Protein 2P84 (pdb70)

Nearest PDB structures (foldseek):
  2p84-assembly1_A-2  TM=1.008E+00  e=3.930E-27  Phietavirus pv37
  2qyz-assembly1_A-2  TM=6.435E-01  e=6.774E-06  Clostridium tetani E88
  8ent-assembly2_E  TM=3.036E-01  e=3.312E+00  Homo sapiens
  8ent-assembly1_B  TM=2.823E-01  e=3.312E+00  Homo sapiens

Organism: NCBI:txid2936813

Secondary structure (DSSP, 8-state):
----EEEE-HHHHHSSSS-SEEE-EEEEETTEEEEE-SPP--GGGB-TTS-B--EEEEEEEEE-TT-PEEETTEEEEETTS-EEEEEEETTEEEEEE-SS---EEE--SGGGGEEEEEETTT-GGGGSTT---

Foldseek 3Di:
DDWWKKFAALVQVVDDVGDRIWTWDWDADDVGIDTDTPDHDNCVQQDPVRDGPTGMKTFQCAAELVRDTDIQQFWKAFPVGAIFGFHDDDHATWTAHQLPHRDTHGDDSVRNRIGGPGGCSNFVLCSDNVGGD

Radius of gyration: 16.04 Å; Cα contacts (8 Å, |Δi|>4): 252; chains: 1; bounding box: 32×39×39 Å

B-factor: mean 35.91, std 11.43, range [15.32, 81.89]

InterPro domains:
  IPR010024 Conserved hypothetical protein CHP1671 [TIGR01671] (2-129)
  IPR019096 YopX protein [PF09643] (4-128)
  IPR023385 YopX-like, C-terminal [G3DSA:2.30.30.290] (61-135)
  IPR024059 YopX-like, N-terminal [G3DSA:2.60.430.10] (1-60)

CATH classification: 2.60.430.10 (+1 more: 2.30.30.290)

Solvent-accessible surface area: 8684 Å² total; per-residue (Å²): 115,154,46,114,44,5,1,2,2,89,60,4,71,152,46,152,180,46,150,5,12,5,119,31,125,64,88,87,110,142,173,32,89,46,45,138,39,67,142,14,56,37,105,142,41,76,74,222,107,52,68,57,90,76,60,58,3,59,8,24,58,34,82,1,103,89,107,108,20,1,17,37,13,3,0,1,97,16,125,175,48,80,27,17,12,1,69,124,71,137,62,31,21,3,3,21,53,40,86,145,34,57,158,64,86,174,32,96,101,31,3,70,72,18,31,12,57,10,7,52,48,67,35,67,45,29,59,79,78,136,88,125,106

Sequence (133 aa):
LIPKFREFDRERHRTDYQKGMSYAEQQDFDDMGFTIWFDHIEDLDLIEKDGTINRIVMMSTGLKDKNVVKEIYESDIVRNLYGELYVVEWLDGSFVLTEFYNGGYDHYYIIDSSTEYEVLGNIYENPELLEDDNHA

Structure (mmCIF, N/CA/C/O backbone):
data_2P84
#
_entry.id   2P84
#
_cell.length_a   49.470
_cell.length_b   109.370
_cell.length_c   57.190
_cell.angle_alpha   90.00
_cell.angle_beta   90.00
_cell.angle_gamma   90.00
#
_symmetry.space_group_name_H-M   'C 2 2 21'
#
loop_
_entity.id
_entity.type
_entity.pdbx_description
1 polymer ORF041
2 water water
#
loop_
_atom_site.group_PDB
_atom_site.id
_atom_site.type_symbol
_atom_site.label_atom_id
_atom_site.label_alt_id
_atom_site.label_comp_id
_atom_site.label_asym_id
_atom_site.label_entity_id
_atom_site.label_seq_id
_atom_site.pdbx_PDB_ins_code
_atom_site.Cartn_x
_atom_site.Cartn_y
_atom_site.Cartn_z
_atom_site.occupancy
_atom_site.B_iso_or_equiv
_atom_site.auth_seq_id
_atom_site.auth_comp_id
_atom_site.auth_asym_id
_atom_site.auth_atom_id
_atom_site.pdbx_PDB_model_num
ATOM 1 N N . LEU A 1 3 ? 30.987 14.908 10.513 1.00 50.84 3 LEU A N 1
ATOM 2 C CA . LEU A 1 3 ? 30.446 14.096 11.610 1.00 49.51 3 LEU A CA 1
ATOM 3 C C . LEU A 1 3 ? 30.309 15.099 12.787 1.00 49.55 3 LEU A C 1
ATOM 4 O O . LEU A 1 3 ? 29.247 15.201 13.476 1.00 50.15 3 LEU A O 1
ATOM 9 N N . ILE A 1 4 ? 31.371 15.887 12.947 1.00 48.38 4 ILE A N 1
ATOM 10 C CA . ILE A 1 4 ? 31.323 17.168 13.630 1.00 46.74 4 ILE A CA 1
ATOM 11 C C . ILE A 1 4 ? 30.687 17.437 14.983 1.00 44.56 4 ILE A C 1
ATOM 12 O O . ILE A 1 4 ? 31.302 17.091 15.955 1.00 45.36 4 ILE A O 1
ATOM 17 N N . PRO A 1 5 ? 29.465 17.997 15.062 1.00 42.92 5 PRO A N 1
ATOM 18 C CA . PRO A 1 5 ? 29.119 18.493 16.412 1.00 41.41 5 PRO A CA 1
ATOM 19 C C . PRO A 1 5 ? 29.045 17.389 17.419 1.00 36.40 5 PRO A C 1
ATOM 20 O O . PRO A 1 5 ? 28.757 16.242 17.061 1.00 38.56 5 PRO A O 1
ATOM 24 N N . LYS A 1 6 ? 29.320 17.720 18.671 1.00 32.82 6 LYS A N 1
ATOM 25 C CA . LYS A 1 6 ? 29.170 16.794 19.753 1.00 29.78 6 LYS A CA 1
ATOM 26 C C . LYS A 1 6 ? 27.718 16.887 20.254 1.00 27.35 6 LYS A C 1
ATOM 27 O O . LYS A 1 6 ? 27.123 17.947 20.194 1.00 26.84 6 LYS A O 1
ATOM 33 N N . PH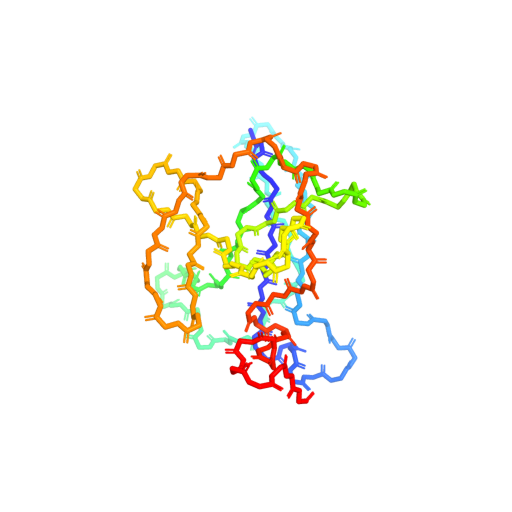E A 1 7 ? 27.188 15.787 20.743 1.00 24.85 7 PHE A N 1
ATOM 34 C CA . PHE A 1 7 ? 25.820 15.711 21.238 1.00 25.34 7 PHE A CA 1
ATOM 35 C C . PHE A 1 7 ? 25.749 15.215 22.706 1.00 24.80 7 PHE A C 1
ATOM 36 O O . PHE A 1 7 ? 26.662 14.534 23.219 1.00 24.97 7 PHE A O 1
ATOM 44 N N . ARG A 1 8 ? 24.703 15.646 23.393 1.00 24.87 8 ARG A N 1
ATOM 45 C CA . ARG A 1 8 ? 24.345 15.120 24.721 1.00 23.76 8 ARG A CA 1
ATOM 46 C C . ARG A 1 8 ? 22.839 14.991 24.775 1.00 23.74 8 ARG A C 1
ATOM 47 O O . ARG A 1 8 ? 22.097 15.690 24.022 1.00 21.49 8 ARG A O 1
ATOM 55 N N . GLU A 1 9 ? 22.344 14.100 25.645 1.00 24.17 9 GLU A N 1
ATOM 56 C CA . GLU A 1 9 ? 20.936 13.812 25.721 1.00 23.98 9 GLU A CA 1
ATOM 57 C C . GLU A 1 9 ? 20.553 13.911 27.197 1.00 24.05 9 GLU A C 1
ATOM 58 O O . GLU A 1 9 ? 21.226 13.337 28.064 1.00 27.23 9 GLU A O 1
ATOM 64 N N . PHE A 1 10 ? 19.398 14.470 27.435 1.00 24.68 10 PHE A N 1
ATOM 65 C CA . PHE A 1 10 ? 18.815 14.464 28.773 1.00 25.13 10 PHE A CA 1
ATOM 66 C C . PHE A 1 10 ? 17.604 13.558 28.752 1.00 24.92 10 PHE A C 1
ATOM 67 O O . PHE A 1 10 ? 16.743 13.659 27.865 1.00 27.25 10 PHE A O 1
ATOM 75 N N . ASP A 1 11 ? 17.496 12.690 29.745 1.00 28.86 11 ASP A N 1
ATOM 76 C CA . ASP A 1 11 ? 16.368 11.734 29.857 1.00 29.01 11 ASP A CA 1
ATOM 77 C C . ASP A 1 11 ? 15.787 11.904 31.253 1.00 29.15 11 ASP A C 1
ATOM 78 O O . ASP A 1 11 ? 16.506 11.721 32.238 1.00 27.98 11 ASP A O 1
ATOM 83 N N . ARG A 1 12 ? 14.556 12.373 31.318 1.00 32.09 12 ARG A N 1
ATOM 84 C CA . ARG A 1 12 ? 13.970 12.816 32.577 1.00 33.71 12 ARG A CA 1
ATOM 85 C C . ARG A 1 12 ? 13.793 11.618 33.542 1.00 34.64 12 ARG A C 1
ATOM 86 O O . ARG A 1 12 ? 13.895 11.774 34.772 1.00 34.49 12 ARG A O 1
ATOM 94 N N . GLU A 1 13 ? 13.617 10.422 32.985 1.00 35.02 13 GLU A N 1
ATOM 95 C CA . GLU A 1 13 ? 13.472 9.231 33.837 1.00 36.00 13 GLU A CA 1
ATOM 96 C C . GLU A 1 13 ? 14.801 8.806 34.438 1.00 36.43 13 GLU A C 1
ATOM 97 O O . GLU A 1 13 ? 14.870 8.509 35.619 1.00 36.80 13 GLU A O 1
ATOM 103 N N . ARG A 1 14 ? 15.869 8.829 33.644 1.00 35.77 14 ARG A N 1
ATOM 104 C CA . ARG A 1 14 ? 17.192 8.645 34.149 1.00 35.53 14 ARG A CA 1
ATOM 105 C C . ARG A 1 14 ? 17.526 9.625 35.249 1.00 37.39 14 ARG A C 1
ATOM 106 O O . ARG A 1 14 ? 18.164 9.270 36.257 1.00 37.56 14 ARG A O 1
ATOM 114 N N . HIS A 1 15 ? 17.110 10.867 35.057 1.00 38.08 15 HIS A N 1
ATOM 115 C CA . HIS A 1 15 ? 17.368 11.883 36.052 1.00 40.14 15 HIS A CA 1
ATOM 116 C C . HIS A 1 15 ? 16.673 11.585 37.387 1.00 41.22 15 HIS A C 1
ATOM 117 O O . HIS A 1 15 ? 17.284 11.789 38.423 1.00 41.48 15 HIS A O 1
ATOM 124 N N . ARG A 1 16 ? 15.419 11.130 37.345 1.00 43.29 16 ARG A N 1
ATOM 125 C CA . ARG A 1 16 ? 14.696 10.694 38.557 1.00 45.72 16 ARG A CA 1
ATOM 126 C C . ARG A 1 16 ? 15.445 9.590 39.291 1.00 46.65 16 ARG A C 1
ATOM 127 O O . ARG A 1 16 ? 15.592 9.625 40.512 1.00 47.38 16 ARG A O 1
ATOM 135 N N . THR A 1 17 ? 15.869 8.586 38.534 1.00 47.46 17 THR A N 1
ATOM 136 C CA . THR A 1 17 ? 16.569 7.429 39.077 1.00 47.89 17 THR A CA 1
ATOM 137 C C . THR A 1 17 ? 17.931 7.791 39.638 1.00 48.40 17 THR A C 1
ATOM 138 O O . THR A 1 17 ? 18.731 8.377 38.929 1.00 48.73 17 THR A O 1
ATOM 142 N N . ASP A 1 18 ? 18.205 7.409 40.896 1.00 49.91 18 ASP A N 1
ATOM 143 C CA . ASP A 1 18 ? 19.453 7.810 41.601 1.00 49.97 18 ASP A CA 1
ATOM 144 C C . ASP A 1 18 ? 20.763 7.344 40.985 1.00 50.22 18 ASP A C 1
ATOM 145 O O . ASP A 1 18 ? 21.667 8.175 40.786 1.00 51.71 18 ASP A O 1
ATOM 150 N N . TYR A 1 19 ? 20.901 6.047 40.717 1.00 49.37 19 TYR A N 1
ATOM 151 C CA . TYR A 1 19 ? 22.168 5.528 40.175 1.00 49.22 19 TYR A CA 1
ATOM 152 C C . TYR A 1 19 ? 22.432 5.939 38.712 1.00 48.73 19 TYR A C 1
ATOM 153 O O . TYR A 1 19 ? 23.579 5.837 38.244 1.00 49.44 19 TYR A O 1
ATOM 162 N N . GLN A 1 20 ? 21.389 6.388 37.992 1.00 47.55 20 GLN A N 1
ATOM 163 C CA . GLN A 1 20 ? 21.536 6.768 36.577 1.00 45.97 20 GLN A CA 1
ATOM 164 C C . GLN A 1 20 ? 21.759 8.292 36.421 1.00 45.22 20 GLN A C 1
ATOM 165 O O . GLN A 1 20 ? 21.354 9.096 37.273 1.00 45.30 20 GLN A O 1
ATOM 171 N N . LYS A 1 21 ? 22.399 8.677 35.327 1.00 42.24 21 LYS A N 1
ATOM 172 C CA . LYS A 1 21 ? 22.699 10.084 35.079 1.00 40.66 21 LYS A CA 1
ATOM 173 C C . LYS A 1 21 ? 21.678 10.590 34.056 1.00 37.73 21 LYS A C 1
ATOM 174 O O . LYS A 1 21 ? 21.500 9.984 33.007 1.00 36.90 21 LYS A O 1
ATOM 180 N N . GLY A 1 22 ? 20.990 11.679 34.371 1.00 34.51 22 GLY A N 1
ATOM 181 C CA . GLY A 1 22 ? 20.017 12.222 33.481 1.00 33.26 22 GLY A CA 1
ATOM 182 C C . GLY A 1 22 ? 20.674 12.646 32.181 1.00 30.32 22 GLY A C 1
ATOM 183 O O . GLY A 1 22 ? 20.103 12.438 31.119 1.00 29.35 22 GLY A O 1
ATOM 184 N N . MET A 1 23 ? 21.861 13.216 32.276 1.00 29.74 23 MET A N 1
ATOM 185 C CA . MET A 1 23 ? 22.550 13.780 31.108 1.00 29.78 23 MET A CA 1
ATOM 186 C C . MET A 1 23 ? 23.539 12.742 30.637 1.00 29.63 23 MET A C 1
ATOM 187 O O . MET A 1 23 ? 24.350 12.242 31.403 1.00 32.10 23 MET A O 1
ATOM 192 N N . SER A 1 24 ? 23.467 12.403 29.358 1.00 28.88 24 SER A N 1
ATOM 193 C CA . SER A 1 24 ? 24.421 11.581 28.758 1.00 27.86 24 SER A CA 1
ATOM 194 C C . SER A 1 24 ? 25.195 12.263 27.618 1.00 26.85 24 SER A C 1
ATOM 195 O O . SER A 1 24 ? 24.580 12.671 26.651 1.00 25.34 24 SER A O 1
ATOM 198 N N . TYR A 1 25 ? 26.513 12.319 27.736 1.00 27.44 25 TYR A N 1
ATOM 199 C CA . TYR A 1 25 ? 27.419 12.827 26.678 1.00 28.42 25 TYR A CA 1
ATOM 200 C C . TYR A 1 25 ? 27.735 11.734 25.701 1.00 29.19 25 TYR A C 1
ATOM 201 O O . TYR A 1 25 ? 28.202 10.652 26.096 1.00 28.94 25 TYR A O 1
ATOM 210 N N . ALA A 1 26 ? 27.437 11.955 24.418 1.00 29.37 26 ALA A N 1
ATOM 211 C CA . ALA A 1 26 ? 27.625 10.902 23.427 1.00 30.39 26 ALA A CA 1
ATOM 212 C C . ALA A 1 26 ? 29.080 10.436 23.142 1.00 30.95 26 ALA A C 1
ATOM 213 O O . ALA A 1 26 ? 30.015 11.179 23.279 1.00 29.58 26 ALA A O 1
ATOM 215 N N . GLU A 1 27 ? 29.228 9.176 22.689 1.00 32.48 27 GLU A N 1
ATOM 216 C CA . GLU A 1 27 ? 30.458 8.708 22.036 1.00 33.64 27 GLU A CA 1
ATOM 217 C C . GLU A 1 27 ? 30.088 8.539 20.545 1.00 32.96 27 GLU A C 1
ATOM 218 O O . GLU A 1 27 ? 29.045 7.972 20.197 1.00 33.38 27 GLU A O 1
ATOM 224 N N . GLN A 1 28 ? 30.893 9.083 19.655 1.00 33.22 28 GLN A N 1
ATOM 225 C CA . GLN A 1 28 ? 30.646 8.916 18.224 1.00 33.86 28 GLN A CA 1
ATOM 226 C C . GLN A 1 28 ? 31.513 7.765 17.671 1.00 33.39 28 GLN A C 1
ATOM 227 O O . GLN A 1 28 ? 32.684 7.662 18.004 1.00 31.91 28 GLN A O 1
ATOM 233 N N . GLN A 1 29 ? 30.908 6.903 16.864 1.00 33.21 29 GLN A N 1
ATOM 234 C CA . GLN A 1 29 ? 31.615 5.806 16.263 1.00 33.62 29 GLN A CA 1
ATOM 235 C C . GLN A 1 29 ? 31.449 5.882 14.756 1.00 31.94 29 GLN A C 1
ATOM 236 O O . GLN A 1 29 ? 30.338 5.803 14.272 1.00 30.62 29 GLN A O 1
ATOM 242 N N . ASP A 1 30 ? 32.573 6.039 14.055 1.00 32.78 30 ASP A N 1
ATOM 243 C CA . ASP A 1 30 ? 32.606 6.095 12.590 1.00 33.31 30 ASP A CA 1
ATOM 244 C C . ASP A 1 30 ? 32.675 4.668 12.012 1.00 33.93 30 ASP A C 1
ATOM 245 O O . ASP A 1 30 ? 33.381 3.822 12.544 1.00 34.06 30 ASP A O 1
ATOM 250 N N . PHE A 1 31 ? 31.954 4.421 10.932 1.00 34.23 31 PHE A N 1
ATOM 251 C CA . PHE A 1 31 ? 32.102 3.181 10.179 1.00 34.80 31 PHE A CA 1
ATOM 252 C C . PHE A 1 31 ? 31.975 3.531 8.681 1.00 34.88 31 PHE A C 1
ATOM 253 O O . PHE A 1 31 ? 31.914 4.722 8.332 1.00 34.54 31 PHE A O 1
ATOM 261 N N . ASP A 1 32 ? 31.958 2.534 7.801 1.00 35.23 32 ASP A N 1
ATOM 262 C CA A ASP A 1 32 ? 32.115 2.773 6.347 0.50 35.22 32 ASP A CA 1
ATOM 263 C CA B ASP A 1 32 ? 32.116 2.770 6.348 0.50 35.07 32 ASP A CA 1
ATOM 264 C C . ASP A 1 32 ? 30.892 3.384 5.657 1.00 34.96 32 ASP A C 1
ATOM 265 O O . ASP A 1 32 ? 30.982 3.953 4.543 1.00 35.18 32 ASP A O 1
ATOM 274 N N . MET A 1 33 ? 29.746 3.291 6.306 1.00 33.88 33 MET A N 1
ATOM 275 C CA . MET A 1 33 ? 28.554 3.878 5.782 1.00 33.41 33 MET A CA 1
ATOM 276 C C . MET A 1 33 ? 27.949 4.947 6.719 1.00 31.60 33 MET A C 1
ATOM 277 O O . MET A 1 33 ? 26.758 5.188 6.652 1.00 32.41 33 MET A O 1
ATOM 282 N N . GLY A 1 34 ? 28.760 5.539 7.584 1.00 30.18 34 GLY A N 1
ATOM 283 C CA . GLY A 1 34 ? 28.334 6.712 8.394 1.00 29.00 34 GLY A CA 1
ATOM 284 C C . GLY A 1 34 ? 28.916 6.807 9.777 1.00 27.60 34 GLY A C 1
ATOM 285 O O . GLY A 1 34 ? 30.104 6.527 10.003 1.00 27.67 34 GLY A O 1
ATOM 286 N N . PHE A 1 35 ? 28.077 7.245 10.717 1.00 25.57 35 PHE A N 1
ATOM 287 C CA . PHE A 1 35 ? 28.484 7.349 12.111 1.00 26.84 35 PHE A CA 1
ATOM 288 C C . PHE A 1 35 ? 27.268 7.134 13.028 1.00 26.08 35 PHE A C 1
ATOM 289 O O . PHE A 1 35 ? 26.131 7.349 12.624 1.00 26.56 35 PHE A O 1
ATOM 297 N N . THR A 1 36 ? 27.563 6.725 14.256 1.00 26.55 36 THR A N 1
ATOM 298 C CA . THR A 1 36 ? 26.570 6.459 15.280 1.00 26.71 36 THR A CA 1
ATOM 299 C C . THR A 1 36 ? 26.918 7.310 16.471 1.00 25.25 36 THR A C 1
ATOM 300 O O . THR A 1 36 ? 28.075 7.319 16.914 1.00 25.33 36 THR A O 1
ATOM 304 N N . ILE A 1 37 ? 25.888 8.003 16.983 1.00 25.65 37 ILE A N 1
ATOM 305 C CA . ILE A 1 37 ? 25.960 8.763 18.182 1.00 26.78 37 ILE A CA 1
ATOM 306 C C . ILE A 1 37 ? 25.343 7.911 19.299 1.00 26.16 37 ILE A C 1
ATOM 307 O O . ILE A 1 37 ? 24.157 7.672 19.297 1.00 26.97 37 ILE A O 1
ATOM 312 N N . TRP A 1 38 ? 26.164 7.484 20.229 1.00 28.37 38 TRP A N 1
ATOM 313 C CA . TRP A 1 38 ? 25.760 6.572 21.319 1.00 30.36 38 TRP A CA 1
ATOM 314 C C . TRP A 1 38 ? 25.556 7.302 22.652 1.00 29.21 38 TRP A C 1
ATOM 315 O O . TRP A 1 38 ? 26.490 7.915 23.184 1.00 28.88 38 TRP A O 1
ATOM 326 N N . PHE A 1 39 ? 24.353 7.165 23.204 1.00 30.00 39 PHE A N 1
ATOM 327 C CA . PHE A 1 39 ? 24.050 7.670 24.558 1.00 30.90 39 PHE A CA 1
ATOM 328 C C . PHE A 1 39 ? 23.782 6.456 25.477 1.00 31.08 39 PHE A C 1
ATOM 329 O O . PHE A 1 39 ? 23.646 5.281 25.012 1.00 33.09 39 PHE A O 1
ATOM 337 N N . ASP A 1 40 ? 23.636 6.747 26.767 1.00 32.03 40 ASP A N 1
ATOM 338 C CA . ASP A 1 40 ? 23.044 5.788 27.718 1.00 32.18 40 ASP A CA 1
ATOM 339 C C . ASP A 1 40 ? 21.693 5.318 27.214 1.00 31.06 40 ASP A C 1
ATOM 340 O O . ASP A 1 40 ? 20.995 5.984 26.443 1.00 30.61 40 ASP A O 1
ATOM 345 N N . HIS A 1 41 ? 21.277 4.139 27.661 1.00 30.94 41 HIS A N 1
ATOM 346 C CA . HIS A 1 41 ? 20.005 3.572 27.250 1.00 30.75 41 HIS A CA 1
ATOM 347 C C . HIS A 1 41 ? 18.876 4.521 27.631 1.00 31.02 41 HIS A C 1
ATOM 348 O O . HIS A 1 41 ? 18.930 5.144 28.725 1.00 30.39 41 HIS A O 1
ATOM 355 N N . ILE A 1 42 ? 17.907 4.670 26.727 1.00 30.05 42 ILE A N 1
ATOM 356 C CA . ILE A 1 42 ? 16.702 5.473 26.945 1.00 30.89 42 ILE A CA 1
ATOM 357 C C . ILE A 1 42 ? 15.875 4.881 28.078 1.00 31.92 42 ILE A C 1
ATOM 358 O O . ILE A 1 42 ? 15.857 3.665 28.300 1.00 30.41 42 ILE A O 1
ATOM 363 N N . GLU A 1 43 ? 15.188 5.745 28.782 1.00 33.23 43 GLU A N 1
ATOM 364 C CA . GLU A 1 43 ? 14.311 5.333 29.897 1.00 33.92 43 GLU A CA 1
ATOM 365 C C . GLU A 1 43 ? 12.917 5.971 29.832 1.00 34.93 43 GLU A C 1
ATOM 366 O O . GLU A 1 43 ? 11.937 5.412 30.352 1.00 32.67 43 GLU A O 1
ATOM 372 N N . ASP A 1 44 ? 12.816 7.133 29.173 1.00 35.00 44 ASP A N 1
ATOM 373 C CA . ASP A 1 44 ? 11.521 7.768 28.913 1.00 36.00 44 ASP A CA 1
ATOM 374 C C . ASP A 1 44 ? 10.860 7.124 27.671 1.00 36.90 44 ASP A C 1
ATOM 375 O O . ASP A 1 44 ? 10.876 7.644 26.551 1.00 37.49 44 ASP A O 1
ATOM 380 N N . LEU A 1 45 ? 10.228 5.976 27.886 1.00 37.78 45 LEU A N 1
ATOM 381 C CA . LEU A 1 45 ? 9.782 5.095 26.776 1.00 38.15 45 LEU A CA 1
ATOM 382 C C . LEU A 1 45 ? 8.559 5.613 26.011 1.00 38.64 45 LEU A C 1
ATOM 383 O O . LEU A 1 45 ? 8.311 5.236 24.851 1.00 39.77 45 LEU A O 1
ATOM 388 N N . ASP A 1 46 ? 7.807 6.513 26.639 1.00 39.33 46 ASP A N 1
ATOM 389 C CA . ASP A 1 46 ? 6.776 7.261 25.941 1.00 39.09 46 ASP A CA 1
ATOM 390 C C . ASP A 1 46 ? 7.290 8.101 24.749 1.00 38.74 46 ASP A C 1
ATOM 391 O O . ASP A 1 46 ? 6.480 8.524 23.890 1.00 37.38 46 ASP A O 1
ATOM 396 N N . LEU A 1 47 ? 8.609 8.324 24.687 1.00 37.34 47 LEU A N 1
ATOM 397 C CA . LEU A 1 47 ? 9.237 9.035 23.574 1.00 39.03 47 LEU A CA 1
ATOM 398 C C . LEU A 1 47 ? 9.367 8.236 22.281 1.00 39.80 47 LEU A C 1
ATOM 399 O O . LEU A 1 47 ? 9.604 8.819 21.212 1.00 39.73 47 LEU A O 1
ATOM 404 N N . ILE A 1 48 ? 9.190 6.918 22.384 1.00 41.68 48 ILE A N 1
ATOM 405 C CA . ILE A 1 48 ? 9.376 6.004 21.274 1.00 42.99 48 ILE A CA 1
ATOM 406 C C . ILE A 1 48 ? 8.057 5.877 20.552 1.00 44.93 48 ILE A C 1
ATOM 407 O O . ILE A 1 48 ? 7.073 5.335 21.102 1.00 45.45 48 ILE A O 1
ATOM 412 N N . GLU A 1 49 ? 8.023 6.376 19.328 1.00 45.76 49 GLU A N 1
ATOM 413 C CA . GLU A 1 49 ? 6.834 6.267 18.505 1.00 47.32 49 GLU A CA 1
ATOM 414 C C . GLU A 1 49 ? 6.701 4.897 17.825 1.00 47.73 49 GLU A C 1
ATOM 415 O O . GLU A 1 49 ? 7.643 4.126 17.778 1.00 47.78 49 GLU A O 1
ATOM 421 N N . LYS A 1 50 ? 5.500 4.615 17.322 1.00 49.18 50 LYS A N 1
ATOM 422 C CA . LYS A 1 50 ? 5.205 3.407 16.526 1.00 50.14 50 LYS A CA 1
ATOM 423 C C . LYS A 1 50 ? 6.122 3.303 15.307 1.00 50.60 50 LYS A C 1
ATOM 424 O O . LYS A 1 50 ? 6.662 2.230 15.000 1.00 51.38 50 LYS A O 1
ATOM 430 N N . ASP A 1 51 ? 6.316 4.430 14.629 1.00 50.43 51 ASP A N 1
ATOM 431 C CA . ASP A 1 51 ? 7.153 4.476 13.434 1.00 49.91 51 ASP A CA 1
ATOM 432 C C . ASP A 1 51 ? 8.660 4.310 13.686 1.00 49.07 51 ASP A C 1
ATOM 433 O O . ASP A 1 51 ? 9.437 4.366 12.740 1.00 49.69 51 ASP A O 1
ATOM 438 N N . GLY A 1 52 ? 9.071 4.126 14.940 1.00 47.65 52 GLY A N 1
ATOM 439 C CA . GLY A 1 52 ? 10.495 3.892 15.289 1.00 46.03 52 GLY A CA 1
ATOM 440 C C . GLY A 1 52 ? 11.286 5.145 15.680 1.00 44.40 52 GLY A C 1
ATOM 441 O O . GLY A 1 52 ? 12.369 5.059 16.275 1.00 44.74 52 GLY A O 1
ATOM 442 N N . THR A 1 53 ? 10.741 6.304 15.314 1.00 42.42 53 THR A N 1
ATOM 443 C CA . THR A 1 53 ? 11.308 7.611 15.654 1.00 40.45 53 THR A CA 1
ATOM 444 C C . THR A 1 53 ? 11.202 7.851 17.152 1.00 38.54 53 THR A C 1
ATOM 445 O O . THR A 1 53 ? 10.185 7.485 17.776 1.00 37.00 53 THR A O 1
ATOM 449 N N . ILE A 1 54 ? 12.252 8.453 17.723 1.00 35.51 54 ILE A N 1
ATOM 450 C CA . ILE A 1 54 ? 12.331 8.663 19.167 1.00 33.67 54 ILE A CA 1
ATOM 451 C C . ILE A 1 54 ? 12.542 10.150 19.412 1.00 32.34 54 ILE A C 1
ATOM 452 O O . ILE A 1 54 ? 13.570 10.660 19.053 1.00 31.17 54 ILE A O 1
ATOM 457 N N . ASN A 1 55 ? 11.627 10.794 20.107 1.00 31.95 55 ASN A N 1
ATOM 458 C CA . ASN A 1 55 ? 11.721 12.240 20.363 1.00 32.27 55 ASN A CA 1
ATOM 459 C C . ASN A 1 55 ? 12.509 12.573 21.640 1.00 31.04 55 ASN A C 1
ATOM 460 O O . ASN A 1 55 ? 12.074 13.387 22.468 1.00 31.51 55 ASN A O 1
ATOM 465 N N . ARG A 1 56 ? 13.703 11.985 21.723 1.00 30.01 56 ARG A N 1
ATOM 466 C CA . ARG A 1 56 ? 14.687 12.242 22.785 1.00 27.80 56 ARG A CA 1
ATOM 467 C C . ARG A 1 56 ? 15.189 13.691 22.733 1.00 26.88 56 ARG A C 1
ATOM 468 O O . ARG A 1 56 ? 15.274 14.313 21.653 1.00 26.71 56 ARG A O 1
ATOM 476 N N . ILE A 1 57 ? 15.399 14.221 23.929 1.00 25.19 57 ILE A N 1
ATOM 477 C CA . ILE A 1 57 ? 15.882 15.621 24.128 1.00 25.09 57 ILE A CA 1
ATOM 478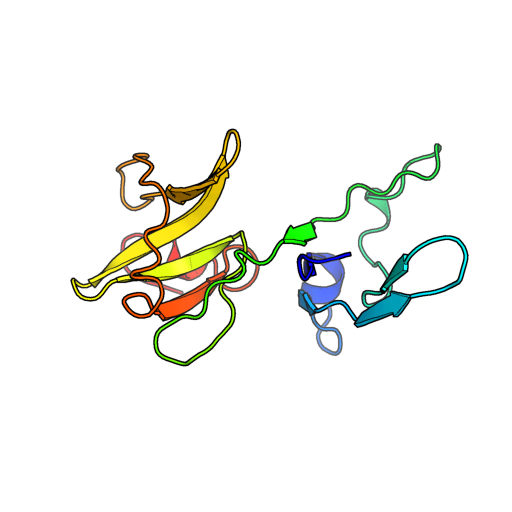 C C . ILE A 1 57 ? 17.422 15.601 23.889 1.00 25.59 57 ILE A C 1
ATOM 479 O O . ILE A 1 57 ? 18.212 15.143 24.735 1.00 25.33 57 ILE A O 1
ATOM 484 N N . VAL A 1 58 ? 17.814 16.116 22.739 1.00 24.40 58 VAL A N 1
ATOM 485 C CA . VAL A 1 58 ? 19.205 16.102 22.298 1.00 23.90 58 VAL A CA 1
ATOM 486 C C . VAL A 1 58 ? 19.661 17.524 22.107 1.00 23.97 58 VAL A C 1
ATOM 487 O O . VAL A 1 58 ? 18.931 18.315 21.538 1.00 25.79 58 VAL A O 1
ATOM 491 N N . MET A 1 59 ? 20.890 17.796 22.529 1.00 22.56 59 MET A N 1
ATOM 492 C CA . MET A 1 59 ? 21.463 19.154 22.497 1.00 21.76 59 MET A CA 1
ATOM 493 C C . MET A 1 59 ? 22.800 19.024 21.727 1.00 23.13 59 MET A C 1
ATOM 494 O O . MET A 1 59 ? 23.509 17.988 21.871 1.00 24.29 59 MET A O 1
ATOM 499 N N . MET A 1 60 ? 23.131 20.005 20.886 1.00 23.46 60 MET A N 1
ATOM 500 C CA . MET A 1 60 ? 24.383 19.995 20.140 1.00 24.52 60 MET A CA 1
ATOM 501 C C . MET A 1 60 ? 25.346 20.976 20.797 1.00 24.28 60 MET A C 1
ATOM 502 O O . MET A 1 60 ? 24.875 22.041 21.326 1.00 24.29 60 MET A O 1
ATOM 507 N N . SER A 1 61 ? 26.654 20.631 20.782 1.00 24.88 61 SER A N 1
ATOM 508 C CA . SER A 1 61 ? 27.750 21.557 21.107 1.00 24.94 61 SER A CA 1
ATOM 509 C C . SER A 1 61 ? 27.809 22.773 20.168 1.00 24.57 61 SER A C 1
ATOM 510 O O . SER A 1 61 ? 27.481 22.669 18.960 1.00 22.71 61 SER A O 1
ATOM 513 N N . THR A 1 62 ? 28.127 23.956 20.719 1.00 23.35 62 THR A N 1
ATOM 514 C CA . THR A 1 62 ? 28.402 25.127 19.933 1.00 23.24 62 THR A CA 1
ATOM 515 C C . THR A 1 62 ? 29.781 25.108 19.243 1.00 23.78 62 THR A C 1
ATOM 516 O O . THR A 1 62 ? 30.028 25.931 18.379 1.00 25.13 62 THR A O 1
ATOM 520 N N . GLY A 1 63 ? 30.654 24.185 19.630 1.00 23.92 63 GLY A N 1
ATOM 521 C CA . GLY A 1 63 ? 32.025 24.183 19.192 1.00 23.74 63 GLY A CA 1
ATOM 522 C C . GLY A 1 63 ? 32.899 25.222 19.890 1.00 25.36 63 GLY A C 1
ATOM 523 O O . GLY A 1 63 ? 34.042 25.435 19.456 1.00 25.77 63 GLY A O 1
ATOM 524 N N . LEU A 1 64 ? 32.387 25.849 20.975 1.00 24.26 64 LEU A N 1
ATOM 525 C CA . LEU A 1 64 ? 33.044 26.929 21.637 1.00 23.92 64 LEU A CA 1
ATOM 526 C C . LEU A 1 64 ? 33.326 26.514 23.071 1.00 22.67 64 LEU A C 1
ATOM 527 O O . LEU A 1 64 ? 32.562 25.733 23.631 1.00 23.16 64 LEU A O 1
ATOM 532 N N . LYS A 1 65 ? 34.466 27.009 23.574 1.00 22.61 65 LYS A N 1
ATOM 533 C CA . LYS A 1 65 ? 34.849 26.773 24.983 1.00 23.92 65 LYS A CA 1
ATOM 534 C C . LYS A 1 65 ? 34.536 27.945 25.877 1.00 23.33 65 LYS A C 1
ATOM 535 O O . LYS A 1 65 ? 34.656 29.136 25.456 1.00 22.23 65 LYS A O 1
ATOM 541 N N . ASP A 1 66 ? 34.160 27.672 27.135 1.00 23.91 66 ASP A N 1
ATOM 542 C CA . ASP A 1 66 ? 34.025 28.775 28.119 1.00 25.40 66 ASP A CA 1
ATOM 543 C C . ASP A 1 66 ? 35.373 29.099 28.824 1.00 25.71 66 ASP A C 1
ATOM 544 O O . ASP A 1 66 ? 36.421 28.580 28.460 1.00 24.53 66 ASP A O 1
ATOM 549 N N . LYS A 1 67 ? 35.339 29.955 29.843 1.00 28.04 67 LYS A N 1
ATOM 550 C CA . LYS A 1 67 ? 36.577 30.382 30.528 1.00 28.14 67 LYS A CA 1
ATOM 551 C C . LYS A 1 67 ? 37.274 29.276 31.307 1.00 27.68 67 LYS A C 1
ATOM 552 O O . LYS A 1 67 ? 38.449 29.421 31.680 1.00 27.14 67 LYS A O 1
ATOM 558 N N . ASN A 1 68 ? 36.574 28.183 31.531 1.00 27.68 68 ASN A N 1
ATOM 559 C CA . ASN A 1 68 ? 37.098 27.032 32.217 1.00 27.58 68 ASN A CA 1
ATOM 560 C C . ASN A 1 68 ? 37.335 25.899 31.245 1.00 27.56 68 ASN A C 1
ATOM 561 O O . ASN A 1 68 ? 37.500 24.785 31.670 1.00 25.25 68 ASN A O 1
ATOM 566 N N . VAL A 1 69 ? 37.366 26.244 29.954 1.00 27.97 69 VAL A N 1
ATOM 567 C CA A VAL A 1 69 ? 37.566 25.329 28.831 0.50 27.89 69 VAL A CA 1
ATOM 568 C CA B VAL A 1 69 ? 37.605 25.292 28.843 0.50 27.86 69 VAL A CA 1
ATOM 569 C C . VAL A 1 69 ? 36.607 24.129 28.811 1.00 28.68 69 VAL A C 1
ATOM 570 O O . VAL A 1 69 ? 36.934 23.044 28.345 1.00 28.79 69 VAL A O 1
ATOM 577 N N . LYS A 1 70 ? 35.378 24.387 29.250 1.00 27.82 70 LYS A N 1
ATOM 578 C CA . LYS A 1 70 ? 34.279 23.500 29.098 1.00 28.01 70 LYS A CA 1
ATOM 579 C C . LYS A 1 70 ? 33.630 23.833 27.758 1.00 25.61 70 LYS A C 1
ATOM 580 O O . LYS A 1 70 ? 33.417 24.972 27.416 1.00 22.95 70 LYS A O 1
ATOM 586 N N . GLU A 1 71 ? 33.318 22.795 27.033 1.00 25.83 71 GLU A N 1
ATOM 587 C CA . GLU A 1 71 ? 32.541 22.932 25.808 1.00 25.03 71 GLU A CA 1
ATOM 588 C C . GLU A 1 71 ? 31.139 23.490 26.186 1.00 24.06 71 GLU A C 1
ATOM 589 O O . GLU A 1 71 ? 30.466 23.033 27.114 1.00 25.10 71 GLU A O 1
ATOM 595 N N . ILE A 1 72 ? 30.715 24.522 25.498 1.00 24.02 72 ILE A N 1
ATOM 596 C CA . ILE A 1 72 ? 29.401 25.092 25.689 1.00 23.24 72 ILE A CA 1
ATOM 597 C C . ILE A 1 72 ? 28.392 24.404 24.791 1.00 23.41 72 ILE A C 1
ATOM 598 O O . ILE A 1 72 ? 28.599 24.305 23.555 1.00 21.29 72 ILE A O 1
ATOM 603 N N . TYR A 1 73 ? 27.282 23.950 25.383 1.00 21.83 73 TYR A N 1
ATOM 604 C CA . TYR A 1 73 ? 26.267 23.241 24.655 1.00 22.78 73 TYR A CA 1
ATOM 605 C C . TYR A 1 73 ? 24.982 24.047 24.646 1.00 21.10 73 TYR A C 1
ATOM 606 O O . TYR A 1 73 ? 24.708 24.848 25.537 1.00 21.26 73 TYR A O 1
ATOM 615 N N . GLU A 1 74 ? 24.179 23.800 23.630 1.00 20.58 74 GLU A N 1
ATOM 616 C CA . GLU A 1 74 ? 22.790 24.080 23.643 1.00 20.76 74 GLU A CA 1
ATOM 617 C C . GLU A 1 74 ? 22.114 23.710 25.027 1.00 20.68 74 GLU A C 1
ATOM 618 O O . GLU A 1 74 ? 22.284 22.611 25.507 1.00 19.36 74 GLU A O 1
ATOM 624 N N . SER A 1 75 ? 21.448 24.720 25.579 1.00 20.71 75 SER A N 1
ATOM 625 C CA . SER A 1 75 ? 20.654 24.725 26.792 1.00 20.91 75 SER A CA 1
ATOM 626 C C . SER A 1 75 ? 21.453 24.821 28.041 1.00 21.56 75 SER A C 1
ATOM 627 O O . SER A 1 75 ? 20.905 24.706 29.161 1.00 21.88 75 SER A O 1
ATOM 630 N N . ASP A 1 76 ? 22.741 25.116 27.879 1.00 22.49 76 ASP A N 1
ATOM 631 C CA . ASP A 1 76 ? 23.533 25.570 28.992 1.00 22.66 76 ASP A CA 1
ATOM 632 C C . ASP A 1 76 ? 23.086 26.944 29.473 1.00 22.54 76 ASP A C 1
ATOM 633 O O . ASP A 1 76 ? 22.627 27.807 28.720 1.00 24.53 76 ASP A O 1
ATOM 638 N N . ILE A 1 77 ? 23.197 27.137 30.770 1.00 22.22 77 ILE A N 1
ATOM 639 C CA . ILE A 1 77 ? 23.148 28.463 31.381 1.00 22.25 77 ILE A CA 1
ATOM 640 C C . ILE A 1 77 ? 24.578 28.990 31.623 1.00 22.42 77 ILE A C 1
ATOM 641 O O . ILE A 1 77 ? 25.435 28.297 32.206 1.00 22.57 77 ILE A O 1
ATOM 646 N N . VAL A 1 78 ? 24.840 30.218 31.155 1.00 21.77 78 VAL A N 1
ATOM 647 C CA . VAL A 1 78 ? 26.139 30.802 31.101 1.00 23.45 78 VAL A CA 1
ATOM 648 C C . VAL A 1 78 ? 26.001 32.164 31.700 1.00 23.91 78 VAL A C 1
ATOM 649 O O . VAL A 1 78 ? 24.945 32.789 31.544 1.00 23.96 78 VAL A O 1
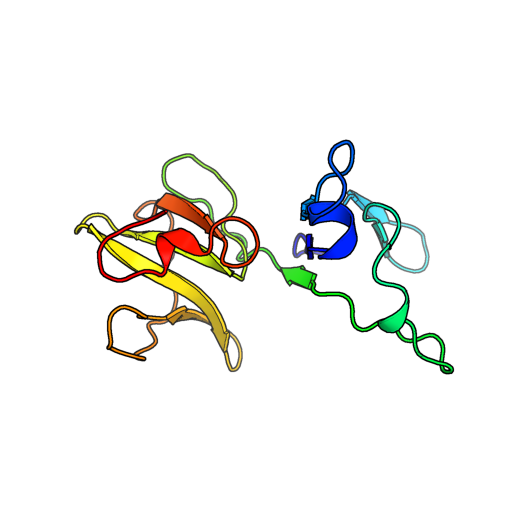ATOM 653 N N . ARG A 1 79 ? 27.090 32.608 32.297 1.00 25.56 79 ARG A N 1
ATOM 654 C CA . ARG A 1 79 ? 27.202 33.921 32.880 1.00 28.60 79 ARG A CA 1
ATOM 655 C C . ARG A 1 79 ? 28.310 34.591 32.133 1.00 29.13 79 ARG A C 1
ATOM 656 O O . ARG A 1 79 ? 29.360 33.973 31.889 1.00 27.95 79 ARG A O 1
ATOM 664 N N . ASN A 1 80 ? 28.122 35.860 31.837 1.00 29.62 80 ASN A N 1
ATOM 665 C CA . ASN A 1 80 ? 29.162 36.664 31.200 1.00 31.50 80 ASN A CA 1
ATOM 666 C C . ASN A 1 80 ? 30.018 37.431 32.231 1.00 31.48 80 ASN A C 1
ATOM 667 O O . ASN A 1 80 ? 29.832 37.273 33.440 1.00 27.60 80 ASN A O 1
ATOM 672 N N . LEU A 1 81 ? 31.009 38.193 31.759 1.00 33.98 81 LEU A N 1
ATOM 673 C CA . LEU A 1 81 ? 31.933 38.889 32.712 1.00 36.04 81 LEU A CA 1
ATOM 674 C C . LEU A 1 81 ? 31.293 39.986 33.504 1.00 37.43 81 LEU A C 1
ATOM 675 O O . LEU A 1 81 ? 31.852 40.480 34.503 1.00 38.18 81 LEU A O 1
ATOM 680 N N . TYR A 1 82 ? 30.124 40.397 33.045 1.00 38.16 82 TYR A N 1
ATOM 681 C CA . TYR A 1 82 ? 29.418 41.470 33.677 1.00 38.82 82 TYR A CA 1
ATOM 682 C C . TYR A 1 82 ? 28.386 40.938 34.643 1.00 39.14 82 TYR A C 1
ATOM 683 O O . TYR A 1 82 ? 27.635 41.703 35.196 1.00 41.20 82 TYR A O 1
ATOM 692 N N . GLY A 1 83 ? 28.325 39.629 34.836 1.00 38.54 83 GLY A N 1
ATOM 693 C CA . GLY A 1 83 ? 27.358 39.052 35.748 1.00 37.71 83 GLY A CA 1
ATOM 694 C C . GLY A 1 83 ? 25.988 38.726 35.172 1.00 37.53 83 GLY A C 1
ATOM 695 O O . GLY A 1 83 ? 25.099 38.269 35.922 1.00 38.31 83 GLY A O 1
ATOM 696 N N . GLU A 1 84 ? 25.814 38.919 33.866 1.00 36.08 84 GLU A N 1
ATOM 697 C CA . GLU A 1 84 ? 24.503 38.674 33.208 1.00 34.96 84 GLU A CA 1
ATOM 698 C C . GLU A 1 84 ? 24.336 37.180 32.844 1.00 32.42 84 GLU A C 1
ATOM 699 O O . GLU A 1 84 ? 25.293 36.591 32.386 1.00 30.59 84 GLU A O 1
ATOM 705 N N . LEU A 1 85 ? 23.153 36.595 33.053 1.00 29.99 85 LEU A N 1
ATOM 706 C CA . LEU A 1 85 ? 22.931 35.165 32.729 1.00 28.10 85 LEU A CA 1
ATOM 707 C C . LEU A 1 85 ? 22.128 35.020 31.438 1.00 26.49 85 LEU A C 1
ATOM 708 O O . LEU A 1 85 ? 21.182 35.765 31.226 1.00 23.38 85 LEU A O 1
ATOM 713 N N . TYR A 1 86 ? 22.413 33.958 30.654 1.00 24.18 86 TYR A N 1
ATOM 714 C CA . TYR A 1 86 ? 21.700 33.700 29.420 1.00 22.90 86 TYR A CA 1
ATOM 715 C C . TYR A 1 86 ? 21.545 32.219 29.292 1.00 23.14 86 TYR A C 1
ATOM 716 O O . TYR A 1 86 ? 22.308 31.506 29.917 1.00 23.06 86 TYR A O 1
ATOM 725 N N . VAL A 1 87 ? 20.589 31.786 28.480 1.00 21.36 87 VAL A N 1
ATOM 726 C CA . VAL A 1 87 ? 20.469 30.365 28.143 1.00 19.78 87 VAL A CA 1
ATOM 727 C C . VAL A 1 87 ? 20.974 30.272 26.673 1.00 21.43 87 VAL A C 1
ATOM 728 O O . VAL A 1 87 ? 20.616 31.119 25.879 1.00 22.34 87 VAL A O 1
ATOM 732 N N . VAL A 1 88 ? 21.751 29.246 26.378 1.00 19.38 88 VAL A N 1
ATOM 733 C CA . VAL A 1 88 ? 22.268 29.049 25.020 1.00 20.66 88 VAL A CA 1
ATOM 734 C C . VAL A 1 88 ? 21.159 28.367 24.216 1.00 21.65 88 VAL A C 1
ATOM 735 O O . VAL A 1 88 ? 20.702 27.253 24.568 1.00 20.68 88 VAL A O 1
ATOM 739 N N . GLU A 1 89 ? 20.750 28.972 23.122 1.00 20.98 89 GLU A N 1
ATOM 740 C CA . GLU A 1 89 ? 19.670 28.440 22.324 1.00 22.59 89 GLU A CA 1
ATOM 741 C C . GLU A 1 89 ? 20.084 28.330 20.825 1.00 23.13 89 GLU A C 1
ATOM 742 O O . GLU A 1 89 ? 20.885 29.112 20.361 1.00 23.28 89 GLU A O 1
ATOM 748 N N . TRP A 1 90 ? 19.559 27.318 20.160 1.00 22.82 90 TRP A N 1
ATOM 749 C CA . TRP A 1 90 ? 19.669 27.197 18.664 1.00 22.06 90 TRP A CA 1
ATOM 750 C C . TRP A 1 90 ? 18.451 27.907 18.073 1.00 23.80 90 TRP A C 1
ATOM 751 O O . TRP A 1 90 ? 17.294 27.607 18.447 1.00 23.64 90 TRP A O 1
ATOM 762 N N . LEU A 1 91 ? 18.684 28.906 17.215 1.00 25.21 91 LEU A N 1
ATOM 763 C CA . LEU A 1 91 ? 17.589 29.759 16.685 1.00 25.78 91 LEU A CA 1
ATOM 764 C C . LEU A 1 91 ? 17.934 30.235 15.274 1.00 26.57 91 LEU A C 1
ATOM 765 O O . LEU A 1 91 ? 18.895 30.967 15.065 1.00 24.56 91 LEU A O 1
ATOM 770 N N . ASP A 1 92 ? 17.193 29.691 14.327 1.00 27.47 92 ASP A N 1
ATOM 771 C CA . 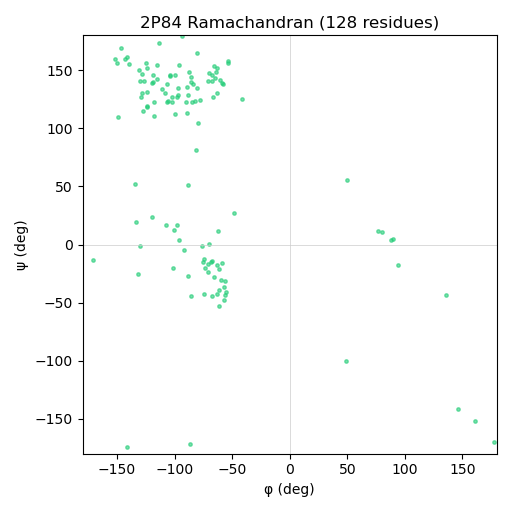ASP A 1 92 ? 17.243 30.117 12.921 1.00 26.45 92 ASP A CA 1
ATOM 772 C C . ASP A 1 92 ? 18.657 30.198 12.378 1.00 25.08 92 ASP A C 1
ATOM 773 O O . ASP A 1 92 ? 19.094 31.209 11.917 1.00 26.00 92 ASP A O 1
ATOM 778 N N . GLY A 1 93 ? 19.398 29.114 12.475 1.00 23.65 93 GLY A N 1
ATOM 779 C CA . GLY A 1 93 ? 20.743 29.033 11.886 1.00 23.91 93 GLY A CA 1
ATOM 780 C C . GLY A 1 93 ? 21.924 29.460 12.731 1.00 23.80 93 GLY A C 1
ATOM 781 O O . GLY A 1 93 ? 23.080 29.390 12.257 1.00 22.41 93 GLY A O 1
ATOM 782 N N . SER A 1 94 ? 21.671 29.792 14.013 1.00 23.07 94 SER A N 1
ATOM 783 C CA . SER A 1 94 ? 22.767 30.200 14.855 1.00 23.04 94 SER A CA 1
ATOM 784 C C . SER A 1 94 ? 22.470 29.881 16.271 1.00 21.56 94 SER A C 1
ATOM 785 O O . SER A 1 94 ? 21.327 29.761 16.612 1.00 20.21 94 SER A O 1
ATOM 788 N N . PHE A 1 95 ? 23.506 29.805 17.088 1.00 21.64 95 PHE A N 1
ATOM 789 C CA . PHE A 1 95 ? 23.339 29.765 18.540 1.0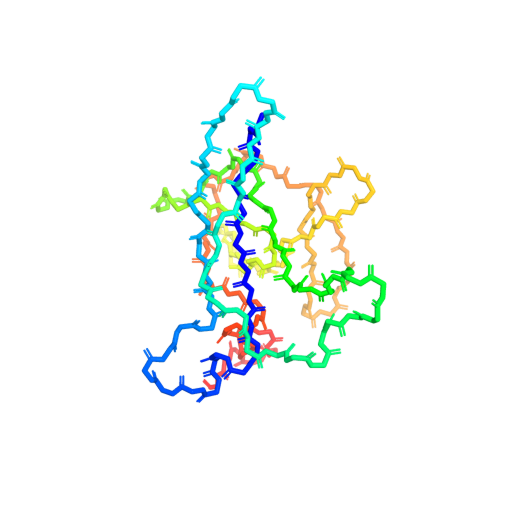0 22.22 95 PHE A CA 1
ATOM 790 C C . PHE A 1 95 ? 23.260 31.201 18.978 1.00 24.03 95 PHE A C 1
ATOM 791 O O . PHE A 1 95 ? 23.904 32.040 18.411 1.00 24.60 95 PHE A O 1
ATOM 799 N N . VAL A 1 96 ? 22.435 31.444 19.990 1.00 22.85 96 VAL A N 1
ATOM 800 C CA . VAL A 1 96 ? 22.138 32.761 20.460 1.00 22.47 96 VAL A CA 1
ATOM 801 C C . VAL A 1 96 ? 22.081 32.600 21.980 1.00 22.59 96 VAL A C 1
ATOM 802 O O . VAL A 1 96 ? 22.000 31.455 22.496 1.00 18.77 96 VAL A O 1
ATOM 806 N N . LEU A 1 97 ? 22.206 33.735 22.629 1.00 23.01 97 LEU A N 1
ATOM 807 C CA . LEU A 1 97 ? 22.079 33.819 24.087 1.00 25.01 97 LEU A CA 1
ATOM 808 C C . LEU A 1 97 ? 20.755 34.459 24.362 1.00 25.60 97 LEU A C 1
ATOM 809 O O . LEU A 1 97 ? 20.505 35.576 23.880 1.00 25.07 97 LEU A O 1
ATOM 814 N N . THR A 1 98 ? 19.928 33.762 25.136 1.00 26.45 98 THR A N 1
ATOM 815 C CA . THR A 1 98 ? 18.583 34.225 25.401 1.00 28.46 98 THR A CA 1
ATOM 816 C C . THR A 1 98 ? 18.480 34.753 26.834 1.00 29.43 98 THR A C 1
ATOM 817 O O . THR A 1 9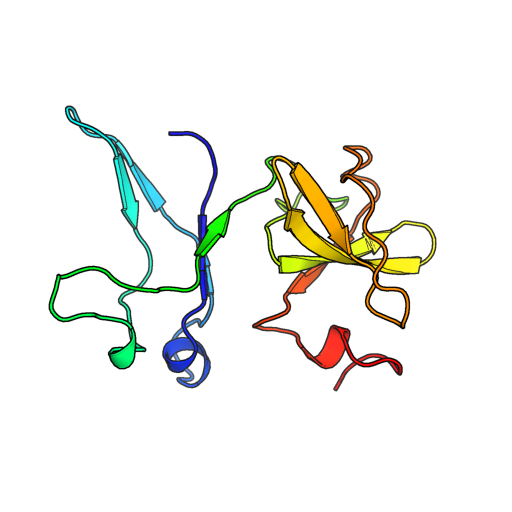8 ? 18.829 34.052 27.750 1.00 24.46 98 THR A O 1
ATOM 821 N N . GLU A 1 99 ? 18.065 36.027 26.985 1.00 32.33 99 GLU A N 1
ATOM 822 C CA . GLU A 1 99 ? 17.805 36.576 28.316 1.00 35.43 99 GLU A CA 1
ATOM 823 C C . GLU A 1 99 ? 16.546 35.939 28.884 1.00 36.91 99 GLU A C 1
ATOM 824 O O . GLU A 1 99 ? 15.533 35.725 28.176 1.00 37.98 99 GLU A O 1
ATOM 830 N N . PHE A 1 100 ? 16.572 35.646 30.174 1.00 38.37 100 PHE A N 1
ATOM 831 C CA . PHE A 1 100 ? 15.398 35.069 30.796 1.00 40.82 100 PHE A CA 1
ATOM 832 C C . PHE A 1 100 ? 14.945 35.771 32.082 1.00 43.69 100 PHE A C 1
ATOM 833 O O . PHE A 1 100 ? 13.955 35.362 32.677 1.00 44.49 100 PHE A O 1
ATOM 841 N N . TYR A 1 101 ? 15.655 36.804 32.520 1.00 47.34 101 TYR A N 1
ATOM 842 C CA . TYR A 1 101 ? 15.285 37.482 33.781 1.00 50.10 101 TYR A CA 1
ATOM 843 C C . TYR A 1 101 ? 13.951 38.192 33.608 1.00 52.26 101 TYR A C 1
ATOM 844 O O . TYR A 1 101 ? 13.064 38.131 34.478 1.00 53.87 101 TYR A O 1
ATOM 853 N N . ASN A 1 102 ? 13.817 38.868 32.483 1.00 53.56 102 ASN A N 1
ATOM 854 C CA . ASN A 1 102 ? 12.484 39.207 31.959 1.00 54.42 102 ASN A CA 1
ATOM 855 C C . ASN A 1 102 ? 12.484 39.794 30.576 1.00 54.89 102 ASN A C 1
ATOM 856 O O . ASN A 1 102 ? 11.410 39.907 29.953 1.00 55.73 102 ASN A O 1
ATOM 861 N N . GLY A 1 103 ? 13.668 40.191 30.118 1.00 54.41 103 GLY A N 1
ATOM 862 C CA . GLY A 1 103 ? 13.962 40.207 28.696 1.00 53.76 103 GLY A CA 1
ATOM 863 C C . GLY A 1 103 ? 13.660 38.834 28.127 1.00 53.47 103 GLY A C 1
ATOM 864 O O . GLY A 1 103 ? 13.538 37.842 28.873 1.00 53.54 103 GLY A O 1
ATOM 865 N N . GLY A 1 104 ? 13.445 38.815 26.818 1.00 52.63 104 GLY A N 1
ATOM 866 C CA . GLY A 1 104 ? 13.365 37.597 26.014 1.00 52.12 104 GLY A CA 1
ATOM 867 C C . GLY A 1 104 ? 14.229 37.840 24.790 1.00 51.86 104 GLY A C 1
ATOM 868 O O . GLY A 1 104 ? 14.104 37.146 23.775 1.00 52.94 104 GLY A O 1
ATOM 869 N N . TYR A 1 105 ? 15.124 38.822 24.902 1.00 50.46 105 TYR A N 1
ATOM 870 C CA . TYR A 1 105 ? 16.007 39.184 23.817 1.00 49.24 105 TYR A CA 1
ATOM 871 C C . TYR A 1 105 ? 17.061 38.107 23.566 1.00 46.76 105 TYR A C 1
ATOM 872 O O . TYR A 1 105 ? 17.525 37.438 24.496 1.00 43.46 105 TYR A O 1
ATOM 881 N N . ASP A 1 106 ? 17.439 37.982 22.300 1.00 44.39 106 ASP A N 1
ATOM 882 C CA . ASP A 1 106 ? 18.428 37.017 21.872 1.00 44.45 106 ASP A CA 1
ATOM 883 C C . ASP A 1 106 ? 19.640 37.807 21.338 1.00 43.36 106 ASP A C 1
ATOM 884 O O . ASP A 1 106 ? 19.492 38.877 20.737 1.00 42.47 106 ASP A O 1
ATOM 889 N N . HIS A 1 107 ? 20.841 37.319 21.601 1.00 41.48 107 HIS A N 1
ATOM 890 C CA . HIS A 1 107 ? 22.058 37.920 21.091 1.00 41.77 107 HIS A CA 1
ATOM 891 C C . HIS A 1 107 ? 22.874 36.785 20.444 1.00 41.17 107 HIS A C 1
ATOM 892 O O . HIS A 1 107 ? 23.053 35.764 21.070 1.00 37.63 107 HIS A O 1
ATOM 899 N N . TYR A 1 108 ? 23.315 36.919 19.181 1.00 42.23 108 TYR A N 1
ATOM 900 C CA A TYR A 1 108 ? 24.149 35.860 18.572 0.50 42.46 108 TYR A CA 1
ATOM 901 C CA B TYR A 1 108 ? 24.172 35.904 18.552 0.50 42.69 108 TYR A CA 1
ATOM 902 C C . TYR A 1 108 ? 25.359 35.631 19.485 1.00 42.53 108 TYR A C 1
ATOM 903 O O . TYR A 1 108 ? 25.998 36.560 19.964 1.00 41.18 108 TYR A O 1
ATOM 920 N N . ILE A 1 109 ? 25.645 34.362 19.758 1.00 43.18 109 ILE A N 1
ATOM 921 C CA . ILE A 1 109 ? 26.750 33.998 20.631 1.00 43.66 109 ILE A CA 1
ATOM 922 C C . ILE A 1 109 ? 28.062 34.572 20.088 1.00 44.02 109 ILE A C 1
ATOM 923 O O . ILE A 1 109 ? 28.334 34.520 18.865 1.00 43.94 109 ILE A O 1
ATOM 928 N N . ILE A 1 110 ? 28.892 35.105 20.974 1.00 43.70 110 ILE A N 1
ATOM 929 C CA . ILE A 1 110 ? 30.045 35.861 20.533 1.00 44.06 110 ILE A CA 1
ATOM 930 C C . ILE A 1 110 ? 31.293 35.127 21.024 1.00 45.21 110 ILE A C 1
ATOM 931 O O . ILE A 1 110 ? 31.528 35.096 22.227 1.00 45.43 110 ILE A O 1
ATOM 936 N N . ASP A 1 111 ? 32.063 34.525 20.093 1.00 46.17 111 ASP A N 1
ATOM 937 C CA . ASP A 1 111 ? 33.230 33.629 20.419 1.00 45.23 111 ASP A CA 1
ATOM 938 C C . ASP A 1 111 ? 34.260 34.451 21.159 1.00 44.79 111 ASP A C 1
ATOM 939 O O . ASP A 1 111 ? 35.371 33.999 21.409 1.00 46.03 111 ASP A O 1
ATOM 944 N N . SER A 1 112 ? 33.862 35.645 21.575 1.00 43.45 112 SER A N 1
ATOM 945 C CA . SER A 1 112 ? 34.117 35.975 22.967 1.00 41.21 112 SER A CA 1
ATOM 946 C C . SER A 1 112 ? 33.642 34.778 23.907 1.00 38.90 112 SER A C 1
ATOM 947 O O . SER A 1 112 ? 33.400 34.991 25.119 1.00 35.59 112 SER A O 1
ATOM 950 N N . SER A 1 113 ? 33.623 33.522 23.406 1.00 37.23 113 SER A N 1
ATOM 951 C CA . SER A 1 113 ? 33.074 32.411 24.213 1.00 37.00 113 SER A CA 1
ATOM 952 C C . SER A 1 113 ? 33.844 32.249 25.530 1.00 36.84 113 SER A C 1
ATOM 953 O O . SER A 1 113 ? 33.293 31.821 26.553 1.00 37.01 113 SER A O 1
ATOM 956 N N . THR A 1 114 ? 35.122 32.592 25.512 1.00 36.96 114 THR A N 1
ATOM 957 C CA . THR A 1 114 ? 35.961 32.423 26.719 1.00 37.19 114 THR A CA 1
ATOM 958 C C . T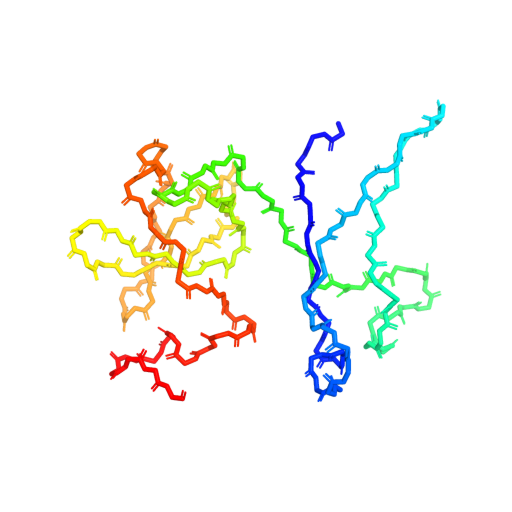HR A 1 114 ? 35.664 33.528 27.750 1.00 37.50 114 THR A C 1
ATOM 959 O O . THR A 1 114 ? 36.204 33.569 28.895 1.00 38.18 114 THR A O 1
ATOM 963 N N . GLU A 1 115 ? 34.758 34.407 27.357 1.00 35.87 115 GLU A N 1
ATOM 964 C CA . GLU A 1 115 ? 34.285 35.388 28.251 1.00 34.15 115 GLU A CA 1
ATOM 965 C C . GLU A 1 115 ? 32.936 34.962 28.872 1.00 32.82 115 GLU A C 1
ATOM 966 O O . GLU A 1 115 ? 32.258 35.771 29.455 1.00 31.93 115 GLU A O 1
ATOM 972 N N . TYR A 1 116 ? 32.595 33.670 28.784 1.00 31.21 116 TYR A N 1
ATOM 973 C CA . TYR A 1 116 ? 31.365 33.144 29.398 1.00 30.46 116 TYR A CA 1
ATOM 974 C C . TYR A 1 116 ? 31.778 32.016 30.304 1.00 28.72 116 TYR A C 1
ATOM 975 O O . TYR A 1 116 ? 32.882 31.438 30.136 1.00 26.31 116 TYR A O 1
ATOM 984 N N . GLU A 1 117 ? 30.941 31.734 31.285 1.00 26.46 117 GLU A N 1
ATOM 985 C CA . GLU A 1 117 ? 31.118 30.565 32.167 1.00 26.26 117 GLU A CA 1
ATOM 986 C C . GLU A 1 117 ? 29.833 29.766 32.203 1.00 25.25 117 GLU A C 1
ATOM 987 O O . GLU A 1 117 ? 28.768 30.314 32.433 1.00 22.89 117 GLU A O 1
ATOM 993 N N . VAL A 1 118 ? 29.932 28.466 31.993 1.00 23.15 118 VAL A N 1
ATOM 994 C CA . VAL A 1 118 ? 28.826 27.585 32.086 1.00 22.87 118 VAL A CA 1
ATOM 995 C C . VAL A 1 118 ? 28.604 27.351 33.574 1.00 23.67 118 VAL A C 1
ATOM 996 O O . VAL A 1 118 ? 29.536 26.956 34.306 1.00 24.78 118 VAL A O 1
ATOM 1000 N N . LEU A 1 119 ? 27.391 27.646 33.982 1.00 22.68 119 LEU A N 1
ATOM 1001 C CA . LEU A 1 119 ? 26.983 27.443 35.410 1.00 24.01 119 LEU A CA 1
ATOM 1002 C C . LEU A 1 119 ? 26.160 26.185 35.619 1.00 23.85 119 LEU A C 1
ATOM 1003 O O . LEU A 1 119 ? 25.915 25.765 36.765 1.00 24.35 119 LEU A O 1
ATOM 1008 N N . GLY A 1 120 ? 25.573 25.674 34.540 1.00 23.35 120 GLY A N 1
ATOM 1009 C CA . GLY A 1 120 ? 24.731 24.499 34.531 1.00 22.81 120 GLY A CA 1
ATOM 1010 C C . GLY A 1 120 ? 23.861 24.439 33.289 1.00 22.40 120 GLY A C 1
ATOM 1011 O O . GLY A 1 120 ? 24.270 24.932 32.253 1.00 24.84 120 GLY A O 1
ATOM 1012 N N . ASN A 1 121 ? 22.706 23.802 33.387 1.00 23.83 121 ASN A N 1
ATOM 1013 C CA . ASN A 1 121 ? 21.744 23.738 32.261 1.00 22.78 121 ASN A CA 1
ATOM 1014 C C . ASN A 1 121 ? 20.326 23.737 32.713 1.00 24.00 121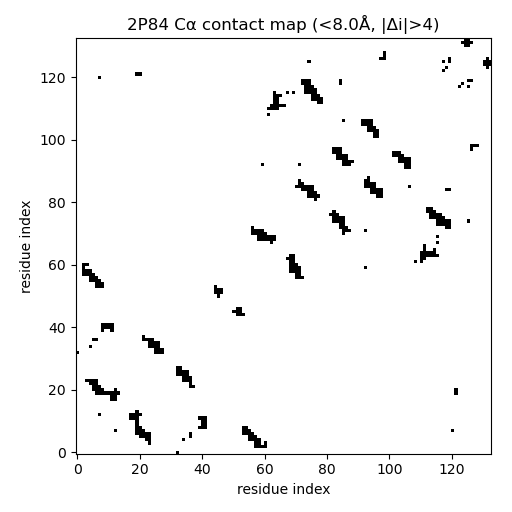 ASN A C 1
ATOM 1015 O O . ASN A 1 121 ? 20.023 23.572 33.928 1.00 23.74 121 ASN A O 1
ATOM 1020 N N . ILE A 1 122 ? 19.422 23.909 31.749 1.00 23.45 122 ILE A N 1
ATOM 1021 C CA . ILE A 1 122 ? 17.982 24.106 32.093 1.00 23.57 122 ILE A CA 1
ATOM 1022 C C . ILE A 1 122 ? 17.288 22.855 32.619 1.00 23.21 122 ILE A C 1
ATOM 1023 O O . ILE A 1 122 ? 16.254 22.959 33.284 1.00 23.40 122 ILE A O 1
ATOM 1028 N N . TYR A 1 123 ? 17.830 21.682 32.276 1.00 24.52 123 TYR A N 1
ATOM 1029 C CA . TYR A 1 123 ? 17.257 20.369 32.653 1.00 25.23 123 TYR A CA 1
ATOM 1030 C C . TYR A 1 123 ? 17.723 19.927 34.044 1.00 26.78 123 TYR A C 1
ATOM 1031 O O . TYR A 1 123 ? 16.909 19.493 34.916 1.00 27.24 123 TYR A O 1
ATOM 1040 N N . GLU A 1 124 ? 19.008 20.107 34.283 1.00 27.98 124 GLU A N 1
ATOM 1041 C CA . GLU A 1 124 ? 19.615 19.707 35.535 1.00 29.35 124 GLU A CA 1
ATOM 1042 C C . GLU A 1 124 ? 19.576 20.767 36.621 1.00 29.14 124 GLU A C 1
ATOM 1043 O O . GLU A 1 124 ? 19.563 20.421 37.840 1.00 29.28 124 GLU A O 1
ATOM 1049 N N . ASN A 1 125 ? 19.536 22.033 36.225 1.00 28.49 125 ASN A N 1
ATOM 1050 C CA . ASN A 1 125 ? 19.725 23.167 37.122 1.00 29.72 125 ASN A CA 1
ATOM 1051 C C . ASN A 1 125 ? 18.685 24.281 36.907 1.00 29.53 125 ASN A C 1
ATOM 1052 O O . ASN A 1 125 ? 19.005 25.457 36.715 1.00 29.83 125 ASN A O 1
ATOM 1057 N N . PRO A 1 126 ? 17.385 23.917 36.918 1.00 31.01 126 PRO A N 1
ATOM 1058 C CA . PRO A 1 126 ? 16.374 24.893 36.744 1.00 31.02 126 PRO A CA 1
ATOM 1059 C C . PRO A 1 126 ? 16.326 25.993 37.812 1.00 31.70 126 PRO A C 1
ATOM 1060 O O . PRO A 1 126 ? 15.803 27.067 37.531 1.00 32.59 126 PRO A O 1
ATOM 1064 N N . GLU A 1 127 ? 16.886 25.743 38.989 1.00 32.37 127 GLU A N 1
ATOM 1065 C CA . GLU A 1 127 ? 16.990 26.755 40.011 1.00 32.78 127 GLU A CA 1
ATOM 1066 C C . GLU A 1 127 ? 17.716 27.982 39.502 1.00 32.11 127 GLU A C 1
ATOM 1067 O O . GLU A 1 127 ? 17.434 29.090 39.927 1.00 32.87 127 GLU A O 1
ATOM 1073 N N . LEU A 1 128 ? 18.658 27.779 38.586 1.00 31.32 128 LEU A N 1
ATOM 1074 C CA . LEU A 1 128 ? 19.405 28.890 38.026 1.00 32.23 128 LEU A CA 1
ATOM 1075 C C . LEU A 1 128 ? 18.558 29.868 37.250 1.00 31.56 128 LEU A C 1
ATOM 1076 O O . LEU A 1 128 ? 19.005 30.976 37.020 1.00 32.78 128 LEU A O 1
ATOM 1081 N N . LEU A 1 129 ? 17.347 29.468 36.843 1.00 31.59 129 LEU A N 1
ATOM 1082 C CA . LEU A 1 129 ? 16.449 30.283 36.012 1.00 33.83 129 LEU A CA 1
ATOM 1083 C C . LEU A 1 129 ? 15.501 31.121 36.883 1.00 35.89 129 LEU A C 1
ATOM 1084 O O . LEU A 1 129 ? 14.766 31.931 36.368 1.00 36.80 129 LEU A O 1
ATOM 1089 N N . GLU A 1 130 ? 15.566 30.922 38.203 1.00 38.90 130 GLU A N 1
ATOM 1090 C CA . GLU A 1 130 ? 14.730 31.659 39.152 1.00 41.55 130 GLU A CA 1
ATOM 1091 C C . GLU A 1 130 ? 15.310 33.012 39.425 1.00 43.52 130 GLU A C 1
ATOM 1092 O O . GLU A 1 130 ? 16.507 33.135 39.689 1.00 43.95 130 GLU A O 1
ATOM 1098 N N . ASP A 1 131 ? 14.454 34.028 39.415 1.00 47.24 131 ASP A N 1
ATOM 1099 C CA . ASP A 1 131 ? 14.922 35.410 39.458 1.00 50.12 131 ASP A CA 1
ATOM 1100 C C . ASP A 1 131 ? 15.810 35.731 40.673 1.00 52.58 131 ASP A C 1
ATOM 1101 O O . ASP A 1 131 ? 16.816 36.437 40.544 1.00 53.04 131 ASP A O 1
ATOM 1106 N N . ASP A 1 132 ? 15.487 35.145 41.816 1.00 54.69 132 ASP A N 1
ATOM 1107 C CA . ASP A 1 132 ? 16.193 35.444 43.060 1.00 57.12 132 ASP A CA 1
ATOM 1108 C C . ASP A 1 132 ? 17.258 34.371 43.460 1.00 58.63 132 ASP A C 1
ATOM 1109 O O . ASP A 1 132 ? 17.740 34.347 44.601 1.00 58.19 132 ASP A O 1
ATOM 1114 N N . ASN A 1 133 ? 17.565 33.478 42.505 1.00 60.61 133 ASN A N 1
ATOM 1115 C CA . ASN A 1 133 ? 18.920 32.934 42.234 1.00 62.52 133 ASN A CA 1
ATOM 1116 C C . ASN A 1 133 ? 19.055 31.427 41.996 1.00 64.00 133 ASN A C 1
ATOM 1117 O O . ASN A 1 133 ? 19.793 30.997 41.105 1.00 64.76 133 ASN A O 1
ATOM 1122 N N . HIS A 1 134 ? 18.377 30.629 42.808 1.00 65.59 134 HIS A N 1
ATOM 1123 C CA . HIS A 1 134 ? 18.595 29.183 42.819 1.00 66.16 134 HIS A CA 1
ATOM 1124 C C . HIS A 1 134 ? 17.700 28.564 43.902 1.00 66.79 134 HIS A C 1
ATOM 1125 O O . HIS A 1 134 ? 16.841 29.258 44.438 1.00 66.83 134 HIS A O 1
ATOM 1132 N N . ALA A 1 135 ? 17.905 27.276 44.217 1.00 67.26 135 ALA A N 1
ATOM 1133 C CA . ALA A 1 135 ? 16.918 26.480 44.971 1.00 67.24 135 ALA A CA 1
ATOM 1134 C C . ALA A 1 135 ? 17.364 25.020 45.126 1.00 67.53 135 ALA A C 1
ATOM 1135 O O . ALA A 1 135 ? 18.520 24.677 44.852 1.00 68.09 135 ALA A O 1
#